Protein AF-A0A149V290-F1 (afdb_monomer_lite)

Radius of gyration: 15.07 Å; chains: 1; bounding box: 32×13×45 Å

Secondary structure (DSSP, 8-state):
--HHHHHHHHHHHHHHHHHHHHHHHHHHHHHHH-HHHHHHHHHHHHHHHHHHHHHHHHHHHHTT-

Foldseek 3Di:
DPVVQLVVLVVQLVVLVVLLVVLVVCLVVCCVVPVVVSVVSNVVSVVSNVVSVVSNVVVVVVVVD

Organism: NCBI:txid178901

Structure (mmCIF, N/CA/C/O backbone):
data_AF-A0A149V290-F1
#
_entry.id   AF-A0A149V290-F1
#
loop_
_atom_site.group_PDB
_atom_site.id
_atom_site.type_symbol
_atom_site.label_atom_id
_atom_site.label_alt_id
_atom_site.label_comp_id
_atom_site.label_asym_id
_atom_site.label_entity_id
_atom_site.label_seq_id
_atom_site.pdbx_PDB_ins_code
_atom_site.Cartn_x
_atom_site.Cartn_y
_atom_site.Cartn_z
_atom_site.occupancy
_atom_site.B_iso_or_equiv
_atom_site.auth_seq_id
_atom_site.auth_comp_id
_atom_site.auth_asym_id
_atom_site.auth_atom_id
_atom_site.pdbx_PDB_model_num
ATOM 1 N N . MET A 1 1 ? 17.825 -4.116 -21.343 1.00 56.66 1 MET A N 1
ATOM 2 C CA . MET A 1 1 ? 17.774 -4.687 -19.986 1.00 56.66 1 MET A CA 1
ATOM 3 C C . MET A 1 1 ? 18.415 -3.752 -18.965 1.00 56.66 1 MET A C 1
ATOM 5 O O . MET A 1 1 ? 19.592 -3.894 -18.642 1.00 56.66 1 MET A O 1
ATOM 9 N N . ASN A 1 2 ? 17.651 -2.799 -18.432 1.00 69.31 2 ASN A N 1
ATOM 10 C CA . ASN A 1 2 ? 18.088 -2.061 -17.245 1.00 69.31 2 ASN A CA 1
ATOM 11 C C . ASN A 1 2 ? 17.650 -2.851 -16.001 1.00 69.31 2 ASN A C 1
A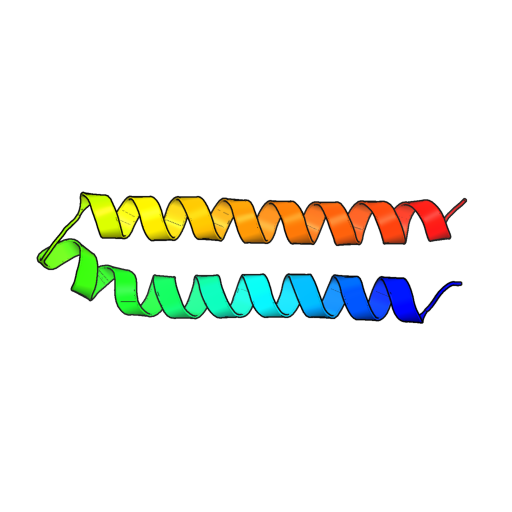TOM 13 O O . ASN A 1 2 ? 16.672 -2.497 -15.349 1.00 69.31 2 ASN A O 1
ATOM 17 N N . LYS A 1 3 ? 18.318 -3.992 -15.752 1.00 74.56 3 LYS A N 1
ATOM 18 C CA . LYS A 1 3 ? 17.982 -4.971 -14.691 1.00 74.56 3 LYS A CA 1
ATOM 19 C C . LYS A 1 3 ? 17.700 -4.298 -13.345 1.00 74.56 3 LYS A C 1
ATOM 21 O O . LYS A 1 3 ? 16.730 -4.647 -12.681 1.00 74.56 3 LYS A O 1
ATOM 26 N N . ASN A 1 4 ? 18.479 -3.266 -13.031 1.00 88.06 4 ASN A N 1
ATOM 27 C CA . ASN A 1 4 ? 18.365 -2.490 -11.803 1.00 88.06 4 ASN A CA 1
ATOM 28 C C . ASN A 1 4 ? 16.980 -1.831 -11.642 1.00 88.06 4 ASN A C 1
ATOM 30 O O . ASN A 1 4 ? 16.419 -1.869 -10.554 1.00 88.06 4 ASN A O 1
ATOM 34 N N . LEU A 1 5 ? 16.370 -1.301 -12.713 1.00 91.56 5 LEU A N 1
ATOM 35 C CA . LEU A 1 5 ? 15.046 -0.659 -12.632 1.00 91.56 5 LEU A CA 1
ATOM 36 C C . LEU A 1 5 ? 13.919 -1.661 -12.350 1.00 91.56 5 LEU A C 1
ATOM 38 O O . LEU A 1 5 ? 12.975 -1.349 -11.625 1.00 91.56 5 LEU A O 1
ATOM 42 N N . ILE A 1 6 ? 14.008 -2.866 -12.918 1.00 93.12 6 ILE A N 1
ATOM 43 C CA . ILE A 1 6 ? 13.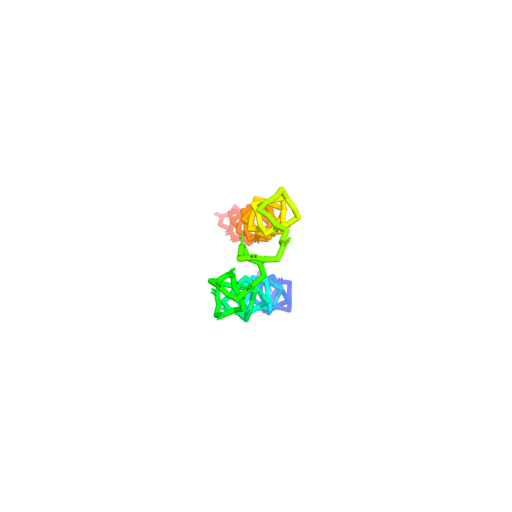016 -3.922 -12.680 1.00 93.12 6 ILE A CA 1
ATOM 44 C C . ILE A 1 6 ? 13.143 -4.436 -11.241 1.00 93.12 6 ILE A C 1
ATOM 46 O O . ILE A 1 6 ? 12.134 -4.581 -10.555 1.00 93.12 6 ILE A O 1
ATOM 50 N N . GLU A 1 7 ? 14.366 -4.662 -10.757 1.00 95.25 7 GLU A N 1
ATOM 51 C CA . GLU A 1 7 ? 14.629 -5.084 -9.374 1.00 95.25 7 GLU A CA 1
ATOM 52 C C . GLU A 1 7 ? 14.147 -4.044 -8.348 1.00 95.25 7 GLU A C 1
ATOM 54 O O . GLU A 1 7 ? 13.522 -4.397 -7.341 1.00 95.25 7 GLU A O 1
ATOM 59 N N . GLU A 1 8 ? 14.350 -2.755 -8.627 1.00 95.94 8 GLU A N 1
ATOM 60 C CA . GLU A 1 8 ? 13.817 -1.660 -7.813 1.00 95.94 8 GLU A CA 1
ATOM 61 C C . GLU A 1 8 ? 12.282 -1.641 -7.803 1.00 95.94 8 GLU A C 1
ATOM 63 O O . GLU A 1 8 ? 11.672 -1.499 -6.740 1.00 95.94 8 GLU A O 1
ATOM 68 N N . ALA A 1 9 ? 11.635 -1.814 -8.960 1.00 96.81 9 ALA A N 1
ATOM 69 C CA . ALA A 1 9 ? 10.175 -1.847 -9.054 1.00 96.81 9 ALA A CA 1
ATOM 70 C C . ALA A 1 9 ? 9.572 -3.063 -8.328 1.00 96.81 9 ALA A C 1
ATOM 72 O O . ALA A 1 9 ? 8.582 -2.923 -7.607 1.00 96.81 9 ALA A O 1
ATOM 73 N N . ILE A 1 10 ? 10.204 -4.237 -8.440 1.00 97.25 10 ILE A N 1
ATOM 74 C CA . ILE A 1 10 ? 9.828 -5.437 -7.677 1.00 97.25 10 ILE A CA 1
ATOM 75 C C . ILE A 1 10 ? 9.950 -5.168 -6.176 1.00 97.25 10 ILE A C 1
ATOM 77 O O . ILE A 1 10 ? 9.031 -5.479 -5.418 1.00 97.25 10 ILE A O 1
ATOM 81 N N . SER A 1 11 ? 11.051 -4.551 -5.741 1.00 97.94 11 SER A N 1
ATOM 82 C CA . SER A 1 11 ? 11.280 -4.230 -4.328 1.00 97.94 11 SER A CA 1
ATOM 83 C C . SER A 1 11 ? 10.227 -3.261 -3.781 1.00 97.94 11 SER A C 1
ATOM 85 O O . SER A 1 11 ? 9.717 -3.458 -2.675 1.00 97.94 11 SER A O 1
ATOM 87 N N . LYS A 1 12 ? 9.836 -2.248 -4.568 1.00 97.88 12 LYS A N 1
ATOM 88 C CA . LYS A 1 12 ? 8.750 -1.316 -4.217 1.00 97.88 12 LYS A CA 1
ATOM 89 C C . LYS A 1 12 ? 7.412 -2.034 -4.062 1.00 97.88 12 LYS A C 1
ATOM 91 O O . LYS A 1 12 ? 6.742 -1.843 -3.046 1.00 97.88 12 LYS A O 1
ATOM 96 N N . LEU A 1 13 ? 7.047 -2.894 -5.015 1.00 98.44 13 LEU A N 1
ATOM 97 C CA . LEU A 1 13 ? 5.813 -3.678 -4.942 1.00 98.44 13 LEU A CA 1
ATOM 98 C C . LEU A 1 13 ? 5.812 -4.622 -3.734 1.00 98.44 13 LEU A C 1
ATOM 100 O O . LEU A 1 13 ? 4.837 -4.660 -2.986 1.00 98.44 13 LEU A O 1
ATOM 104 N N . ALA A 1 14 ? 6.913 -5.337 -3.494 1.00 98.44 14 ALA A N 1
ATOM 105 C CA . ALA A 1 14 ? 7.047 -6.227 -2.343 1.00 98.44 14 ALA A CA 1
ATOM 106 C C . ALA A 1 14 ? 6.865 -5.471 -1.017 1.00 98.44 14 ALA A C 1
ATOM 108 O O . ALA A 1 14 ? 6.139 -5.926 -0.129 1.00 98.44 14 ALA A O 1
ATOM 109 N N . ASN A 1 15 ? 7.459 -4.280 -0.896 1.00 98.38 15 ASN A N 1
ATOM 110 C CA . ASN A 1 15 ? 7.283 -3.438 0.281 1.00 98.38 15 ASN A CA 1
ATOM 111 C C . ASN A 1 15 ? 5.830 -2.959 0.442 1.00 98.38 15 ASN A C 1
ATOM 113 O O . ASN A 1 15 ? 5.296 -3.015 1.549 1.00 98.38 15 ASN A O 1
ATOM 117 N N . ALA A 1 16 ? 5.163 -2.550 -0.643 1.00 98.44 16 ALA A N 1
ATOM 118 C CA . ALA A 1 16 ? 3.761 -2.137 -0.590 1.00 98.44 16 ALA A CA 1
ATOM 119 C C . ALA A 1 16 ? 2.833 -3.283 -0.147 1.00 98.44 16 ALA A C 1
ATOM 121 O O . ALA A 1 16 ? 1.967 -3.097 0.711 1.00 98.44 16 ALA A O 1
ATOM 122 N N . MET A 1 17 ? 3.068 -4.495 -0.661 1.00 98.38 17 MET A N 1
ATOM 123 C CA . MET A 1 17 ? 2.346 -5.707 -0.260 1.00 98.38 17 MET A CA 1
ATOM 124 C C . MET A 1 17 ? 2.555 -6.041 1.224 1.00 98.38 17 MET A C 1
ATOM 126 O O . MET A 1 17 ? 1.591 -6.389 1.915 1.00 98.38 17 MET A O 1
ATOM 130 N N . ARG A 1 18 ? 3.789 -5.902 1.733 1.00 98.38 18 ARG A N 1
ATOM 131 C CA . ARG A 1 18 ? 4.107 -6.106 3.155 1.00 98.38 18 ARG A CA 1
ATOM 132 C C . ARG A 1 18 ? 3.336 -5.126 4.039 1.00 98.38 18 ARG A C 1
ATOM 134 O O . ARG A 1 18 ? 2.646 -5.567 4.952 1.00 98.38 18 ARG A O 1
ATOM 141 N N . ILE A 1 19 ? 3.408 -3.826 3.747 1.00 98.06 19 ILE A N 1
ATOM 142 C CA . ILE A 1 19 ? 2.750 -2.787 4.559 1.00 98.06 19 ILE A CA 1
ATOM 143 C C . ILE A 1 19 ? 1.232 -3.000 4.585 1.00 98.06 19 ILE A C 1
ATOM 145 O O . ILE A 1 19 ? 0.624 -2.953 5.653 1.00 98.06 19 ILE A O 1
ATOM 149 N N . TYR A 1 20 ? 0.618 -3.299 3.436 1.00 98.19 20 TYR A N 1
ATOM 150 C CA . TYR A 1 20 ? -0.804 -3.639 3.395 1.00 98.19 20 TYR A CA 1
ATOM 151 C C . TYR A 1 20 ? -1.141 -4.842 4.281 1.00 98.19 20 TYR A C 1
ATOM 153 O O . TYR A 1 20 ? -2.125 -4.809 5.013 1.00 98.19 20 TYR A O 1
ATOM 161 N N . SER A 1 21 ? -0.332 -5.903 4.232 1.00 97.88 21 SER A N 1
ATOM 162 C CA . SER A 1 21 ? -0.574 -7.115 5.026 1.00 97.88 21 SER A CA 1
ATOM 163 C C . SER A 1 21 ? -0.464 -6.834 6.527 1.00 97.88 21 SER A C 1
ATOM 165 O O . SER A 1 21 ? -1.302 -7.283 7.306 1.00 97.88 21 SER A O 1
ATOM 167 N N . GLU A 1 22 ? 0.517 -6.026 6.932 1.00 97.62 22 GLU A N 1
ATOM 168 C CA . GLU A 1 22 ? 0.676 -5.581 8.320 1.00 97.62 22 GLU A CA 1
ATOM 169 C C . GLU A 1 22 ? -0.513 -4.741 8.802 1.00 97.62 22 GLU A C 1
ATOM 171 O O . GLU A 1 22 ? -0.966 -4.907 9.936 1.00 97.62 22 GLU A O 1
ATOM 176 N N . ALA A 1 23 ? -1.045 -3.858 7.955 1.00 97.00 23 ALA A N 1
ATOM 177 C CA . ALA A 1 23 ? -2.248 -3.093 8.271 1.00 97.00 23 ALA A CA 1
ATOM 178 C C . ALA A 1 23 ? -3.495 -3.982 8.329 1.00 97.00 23 ALA A C 1
ATOM 180 O O . ALA A 1 23 ? -4.299 -3.851 9.250 1.00 97.00 23 ALA A O 1
ATOM 181 N N . HIS A 1 24 ? -3.621 -4.944 7.413 1.00 96.94 24 HIS A N 1
ATOM 182 C CA . HIS A 1 24 ? -4.712 -5.913 7.409 1.00 96.94 24 HIS A CA 1
ATOM 183 C C . HIS A 1 24 ? -4.738 -6.754 8.693 1.00 96.94 24 HIS A C 1
ATOM 185 O O . HIS A 1 24 ? -5.800 -6.952 9.277 1.00 96.94 24 HIS A O 1
ATOM 191 N N . TRP A 1 25 ? -3.577 -7.172 9.209 1.00 97.56 25 TRP A N 1
ATOM 192 C CA . TRP A 1 25 ? -3.494 -7.850 10.509 1.00 97.56 25 TRP A CA 1
ATOM 193 C C . TRP A 1 25 ? -3.956 -6.981 11.684 1.00 97.56 25 TRP A C 1
ATOM 195 O O . TRP A 1 25 ? -4.516 -7.503 12.647 1.00 97.56 25 TRP A O 1
ATOM 205 N N . LYS A 1 26 ? -3.757 -5.662 11.616 1.00 96.44 26 LYS A N 1
ATOM 206 C CA . LYS A 1 26 ? -4.192 -4.715 12.657 1.00 96.44 26 LYS A CA 1
ATOM 207 C C . LYS A 1 26 ? -5.652 -4.274 12.501 1.00 96.44 26 LYS A C 1
ATOM 209 O O . LYS A 1 26 ? -6.239 -3.794 13.472 1.00 96.44 26 LYS A O 1
ATOM 214 N N . TYR A 1 27 ? -6.244 -4.467 11.321 1.00 97.88 27 TYR A N 1
ATOM 215 C CA . TYR A 1 27 ? -7.563 -3.953 10.950 1.00 97.88 27 TYR A CA 1
ATOM 216 C C . TYR A 1 27 ? -8.649 -4.299 11.968 1.00 97.88 27 TYR A C 1
ATOM 218 O O . TYR A 1 27 ? -9.323 -3.410 12.471 1.00 97.88 27 TYR A O 1
ATOM 226 N N . ALA A 1 28 ? -8.791 -5.578 12.329 1.00 97.69 28 ALA A N 1
ATOM 227 C CA . ALA A 1 28 ? -9.875 -6.022 13.207 1.00 97.69 28 ALA A CA 1
ATOM 228 C C . ALA A 1 28 ? -9.817 -5.397 14.612 1.00 97.69 28 ALA A C 1
ATOM 230 O O . ALA A 1 28 ? -10.846 -5.279 15.275 1.00 97.69 28 ALA A O 1
ATOM 231 N N . HIS A 1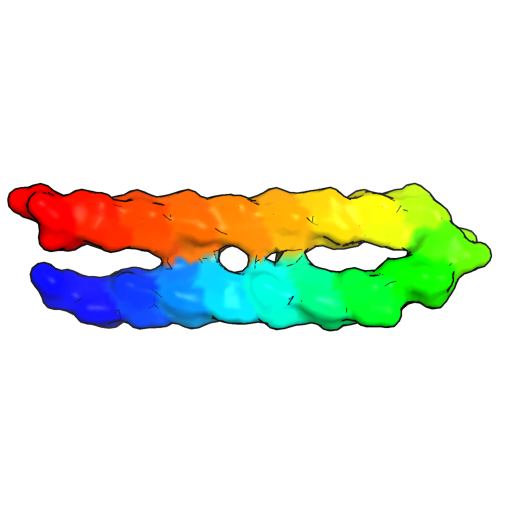 29 ? -8.624 -5.029 15.084 1.00 97.88 29 HIS A N 1
ATOM 232 C CA . HIS A 1 29 ? -8.468 -4.314 16.346 1.00 97.88 29 HIS A CA 1
ATOM 233 C C . HIS A 1 29 ? -8.824 -2.836 16.182 1.00 97.88 29 HIS A C 1
ATOM 235 O O . HIS A 1 29 ? -9.645 -2.330 16.944 1.00 97.88 29 HIS A O 1
ATOM 241 N N . LEU A 1 30 ? -8.260 -2.176 15.165 1.00 97.88 30 LEU A N 1
ATOM 242 C CA . LEU A 1 30 ? -8.503 -0.760 14.905 1.00 97.88 30 LEU A CA 1
ATOM 243 C C . LEU A 1 30 ? -9.982 -0.489 14.616 1.00 97.88 30 LEU A C 1
ATOM 245 O O . LEU A 1 30 ? -10.546 0.417 15.203 1.00 97.88 30 LEU A O 1
ATOM 249 N N . PHE A 1 31 ? -10.642 -1.351 13.844 1.00 98.25 31 PHE A N 1
ATOM 250 C CA . PHE A 1 31 ? -12.058 -1.225 13.498 1.00 98.25 31 PHE A CA 1
ATOM 251 C C . PHE A 1 31 ? -12.993 -1.222 14.718 1.00 98.25 31 PHE A C 1
ATOM 253 O O . PHE A 1 31 ? -14.060 -0.625 14.678 1.00 98.25 31 PHE A O 1
ATOM 260 N N . LYS A 1 32 ? -12.615 -1.875 15.827 1.00 98.44 32 LYS A N 1
ATOM 261 C CA . LYS A 1 32 ? -13.414 -1.854 17.068 1.00 98.44 32 LYS A CA 1
ATOM 262 C C . LYS A 1 32 ? -13.326 -0.522 17.814 1.00 98.44 32 LYS A C 1
ATOM 264 O O . LYS A 1 32 ? -14.175 -0.261 18.660 1.00 98.44 32 LYS A O 1
ATOM 269 N N . ILE A 1 33 ? -12.276 0.253 17.557 1.00 98.12 33 ILE A N 1
ATOM 270 C CA . ILE A 1 33 ? -11.984 1.530 18.216 1.00 98.12 33 ILE A CA 1
ATOM 271 C C . ILE A 1 33 ? -12.423 2.679 17.305 1.00 98.12 33 ILE A C 1
ATOM 273 O O . ILE A 1 33 ? -13.136 3.573 17.747 1.00 98.12 33 ILE A O 1
ATOM 277 N N . ASP A 1 34 ? -12.015 2.612 16.040 1.00 98.25 34 ASP A N 1
ATOM 278 C CA . ASP A 1 34 ? -12.242 3.605 14.999 1.00 98.25 34 ASP A CA 1
ATOM 279 C C . ASP A 1 34 ? -12.451 2.902 13.637 1.00 98.25 34 ASP A C 1
ATOM 281 O O . ASP A 1 34 ? -11.487 2.523 12.958 1.00 98.25 34 ASP A O 1
ATOM 285 N N . PRO A 1 35 ? -13.715 2.663 13.243 1.00 98.00 35 PRO A N 1
ATOM 286 C CA . PRO A 1 35 ? -14.047 2.040 11.965 1.00 98.00 35 PRO A CA 1
ATOM 287 C C . PRO A 1 35 ? -13.604 2.850 10.744 1.00 98.00 35 PRO A C 1
ATOM 289 O O . PRO A 1 35 ? -13.181 2.259 9.750 1.00 98.00 35 PRO A O 1
ATOM 292 N N . GLU A 1 36 ? -13.716 4.178 10.800 1.00 98.31 36 GLU A N 1
ATOM 293 C CA . GLU A 1 36 ? -13.442 5.053 9.658 1.00 98.31 36 GLU A CA 1
ATOM 294 C C . GLU A 1 36 ? -11.947 5.048 9.342 1.00 98.31 36 GLU A C 1
ATOM 296 O O . GLU A 1 36 ? -11.550 4.777 8.208 1.00 98.31 36 GLU A O 1
ATOM 301 N N . GLU A 1 37 ? -11.106 5.223 10.362 1.00 97.56 37 GLU A N 1
ATOM 302 C CA . GLU A 1 37 ? -9.654 5.158 10.207 1.00 97.56 37 GLU A CA 1
ATOM 303 C C . GLU A 1 37 ? -9.187 3.755 9.785 1.00 97.56 37 GLU A C 1
ATOM 305 O O . GLU A 1 37 ? -8.270 3.610 8.973 1.00 97.56 37 GLU A O 1
ATOM 310 N N . ALA A 1 38 ? -9.827 2.691 10.284 1.00 98.12 38 ALA A N 1
ATOM 311 C CA . ALA A 1 38 ? -9.507 1.326 9.869 1.00 98.12 38 ALA A CA 1
ATOM 312 C C . ALA A 1 38 ? -9.768 1.090 8.374 1.00 98.12 38 ALA A C 1
ATOM 314 O O . ALA A 1 38 ? -8.922 0.499 7.698 1.00 98.12 38 ALA A O 1
ATOM 315 N N . ILE A 1 39 ? -10.910 1.553 7.858 1.00 97.94 39 ILE A N 1
ATOM 316 C CA . ILE A 1 39 ? -11.268 1.439 6.437 1.00 97.94 39 ILE A CA 1
ATOM 317 C C . ILE A 1 39 ? -10.341 2.313 5.590 1.00 97.94 39 ILE A C 1
ATOM 319 O O . ILE A 1 39 ? -9.698 1.802 4.673 1.00 97.94 39 ILE A O 1
ATOM 323 N N . ASN A 1 40 ? -10.182 3.587 5.958 1.00 98.31 40 ASN A N 1
ATOM 324 C CA . ASN A 1 40 ? -9.332 4.535 5.236 1.00 98.31 40 ASN A CA 1
ATOM 325 C C . ASN A 1 40 ? -7.888 4.029 5.104 1.00 98.31 40 ASN A C 1
ATOM 327 O O . ASN A 1 40 ? -7.256 4.196 4.058 1.00 98.31 40 ASN A O 1
ATOM 331 N N . ASN A 1 41 ? -7.357 3.373 6.139 1.00 97.62 41 ASN A N 1
ATOM 332 C CA . ASN A 1 41 ? -6.026 2.775 6.089 1.00 97.62 41 ASN A CA 1
ATOM 333 C C . ASN A 1 41 ? -5.928 1.619 5.088 1.00 97.62 41 ASN A C 1
ATOM 335 O O . ASN A 1 41 ? -4.942 1.531 4.355 1.00 97.62 41 ASN A O 1
ATOM 339 N N . ILE A 1 42 ? -6.928 0.737 5.033 1.00 97.94 42 ILE A N 1
ATOM 340 C CA . ILE A 1 42 ? -6.946 -0.370 4.069 1.00 97.94 42 ILE A CA 1
ATOM 341 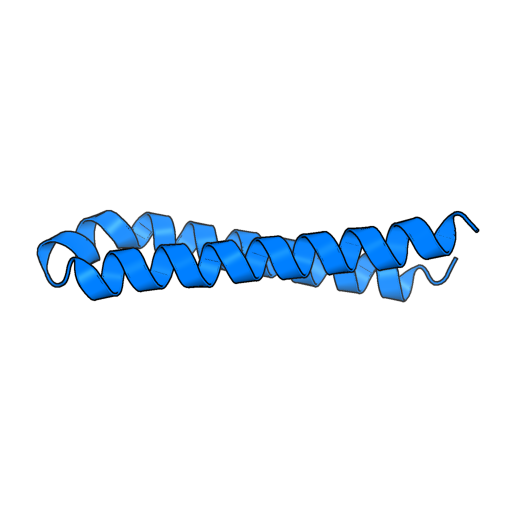C C . ILE A 1 42 ? -7.070 0.156 2.641 1.00 97.94 42 ILE A C 1
ATOM 343 O O . ILE A 1 42 ? -6.303 -0.290 1.786 1.00 97.94 42 ILE A O 1
ATOM 347 N N . ASP A 1 43 ? -7.945 1.132 2.405 1.00 98.19 43 ASP A N 1
ATOM 348 C CA . ASP A 1 43 ? -8.154 1.726 1.082 1.00 98.19 43 ASP A CA 1
ATOM 349 C C . ASP A 1 43 ? -6.882 2.412 0.572 1.00 98.19 43 ASP A C 1
ATOM 351 O O . ASP A 1 43 ? -6.384 2.091 -0.509 1.00 98.19 43 ASP A O 1
ATOM 355 N N . ARG A 1 44 ? -6.254 3.271 1.386 1.00 98.00 44 ARG A N 1
ATOM 356 C CA . ARG A 1 44 ? -5.000 3.950 1.006 1.00 98.00 44 ARG A CA 1
ATOM 357 C C . ARG A 1 44 ? -3.868 2.971 0.704 1.00 98.00 44 ARG A C 1
ATOM 359 O O . ARG A 1 44 ? -3.089 3.179 -0.225 1.00 98.00 44 ARG A O 1
ATOM 366 N N . LEU A 1 45 ? -3.753 1.899 1.486 1.00 98.25 45 LEU A N 1
ATOM 367 C CA . LEU A 1 45 ? -2.723 0.884 1.268 1.00 98.25 45 LEU A CA 1
ATOM 368 C C . LEU A 1 45 ? -3.050 -0.038 0.092 1.00 98.25 45 LEU A C 1
ATOM 370 O O . LEU A 1 45 ? -2.138 -0.626 -0.493 1.00 98.25 45 LEU A O 1
ATOM 374 N N . PHE A 1 46 ? -4.325 -0.177 -0.266 1.00 97.56 46 PHE A N 1
ATOM 375 C CA . PHE A 1 46 ? -4.729 -0.841 -1.494 1.00 97.56 46 PHE A CA 1
ATOM 376 C C . PHE A 1 46 ? -4.269 -0.048 -2.718 1.00 97.56 46 PHE A C 1
ATOM 378 O O . PHE A 1 46 ? -3.568 -0.613 -3.559 1.00 97.56 46 PHE A O 1
ATOM 385 N N . GLU A 1 47 ? -4.541 1.258 -2.746 1.00 98.31 47 GLU A N 1
ATOM 386 C CA . GLU A 1 47 ? -4.075 2.163 -3.804 1.00 98.31 47 GLU A CA 1
ATOM 387 C C . GLU A 1 47 ? -2.549 2.145 -3.948 1.00 98.31 47 GLU A C 1
ATOM 389 O O . GLU A 1 47 ? -2.023 1.983 -5.047 1.00 98.31 47 GLU A O 1
ATOM 394 N N . MET A 1 48 ? -1.815 2.175 -2.832 1.00 98.19 48 MET A N 1
ATOM 395 C CA . MET A 1 48 ? -0.349 2.112 -2.854 1.00 98.19 48 MET A CA 1
ATOM 396 C C . MET A 1 48 ? 0.190 0.821 -3.502 1.00 98.19 48 MET A C 1
ATOM 398 O O . MET A 1 48 ? 1.204 0.847 -4.203 1.00 98.19 48 MET A O 1
ATOM 402 N N . LYS A 1 49 ? -0.472 -0.328 -3.294 1.00 97.56 49 LYS A N 1
ATOM 403 C CA . LYS A 1 49 ? -0.100 -1.576 -3.987 1.00 97.56 49 LYS A CA 1
ATOM 404 C C . LYS A 1 49 ? -0.396 -1.500 -5.481 1.00 97.56 49 LYS A C 1
ATOM 406 O O . LYS A 1 49 ? 0.419 -1.981 -6.266 1.00 97.56 49 LYS A O 1
ATOM 411 N N . LEU A 1 50 ? -1.543 -0.934 -5.868 1.00 98.25 50 LEU A N 1
ATOM 412 C CA . LEU A 1 50 ? -1.919 -0.783 -7.275 1.00 98.25 50 LEU A CA 1
ATOM 413 C C . LEU A 1 50 ? -0.939 0.128 -8.015 1.00 98.25 50 LEU A C 1
ATOM 415 O O . LEU A 1 50 ? -0.472 -0.228 -9.093 1.00 98.25 50 LEU A O 1
ATOM 419 N N . GLU A 1 51 ? -0.556 1.251 -7.414 1.00 98.19 51 GLU A N 1
ATOM 420 C CA . GLU A 1 51 ? 0.438 2.168 -7.975 1.00 98.19 51 GLU A CA 1
ATOM 421 C C . GLU A 1 51 ? 1.802 1.486 -8.174 1.00 98.19 51 GLU A C 1
ATOM 423 O O . GLU A 1 51 ? 2.415 1.586 -9.244 1.00 98.19 51 GLU A O 1
ATOM 428 N N . ALA A 1 52 ? 2.266 0.722 -7.180 1.00 98.12 52 ALA A N 1
ATOM 429 C CA . ALA A 1 52 ? 3.511 -0.033 -7.294 1.00 98.12 52 ALA A CA 1
ATOM 430 C C . ALA A 1 52 ? 3.428 -1.136 -8.367 1.00 98.12 52 ALA A C 1
ATOM 432 O O . ALA A 1 52 ? 4.406 -1.388 -9.076 1.00 98.12 52 ALA A O 1
ATOM 433 N N . PHE A 1 53 ? 2.263 -1.772 -8.518 1.00 97.69 53 PHE A N 1
ATOM 434 C CA . PHE A 1 53 ? 2.025 -2.764 -9.563 1.00 97.69 53 PHE A CA 1
ATOM 435 C C . PHE A 1 53 ? 2.046 -2.135 -10.960 1.00 97.69 53 PHE A C 1
ATOM 437 O O . PHE A 1 53 ? 2.722 -2.658 -11.845 1.00 97.69 53 PHE A O 1
ATOM 444 N N . HIS A 1 54 ? 1.380 -0.992 -11.152 1.00 96.75 54 HIS A N 1
ATOM 445 C CA . HIS A 1 54 ? 1.427 -0.248 -12.413 1.00 96.75 54 HIS A CA 1
ATOM 446 C C . HIS A 1 54 ? 2.853 0.186 -12.756 1.00 96.75 54 HIS A C 1
ATOM 448 O O . HIS A 1 54 ? 3.301 -0.031 -13.877 1.00 96.75 54 HIS A O 1
ATOM 454 N N . THR A 1 55 ? 3.614 0.670 -11.769 1.00 96.12 55 THR A N 1
ATOM 455 C CA . THR A 1 55 ? 5.034 1.010 -11.955 1.00 96.12 55 THR A CA 1
ATOM 456 C C . THR A 1 55 ? 5.836 -0.190 -12.465 1.00 96.12 55 THR A C 1
ATOM 458 O O . THR A 1 55 ? 6.596 -0.063 -13.425 1.00 96.12 55 THR A O 1
ATOM 461 N N . LEU A 1 56 ? 5.664 -1.370 -11.854 1.00 96.19 56 LEU A N 1
ATOM 462 C CA . LEU A 1 56 ? 6.328 -2.596 -12.305 1.00 96.19 56 LEU A CA 1
ATOM 463 C C . LEU A 1 56 ? 5.901 -2.982 -13.728 1.00 96.19 56 LEU A C 1
ATOM 465 O O . LEU A 1 56 ? 6.738 -3.372 -14.546 1.00 96.19 56 LEU A O 1
ATOM 469 N N . TYR A 1 57 ? 4.609 -2.864 -14.033 1.00 94.50 57 TYR A N 1
ATOM 470 C CA . TYR A 1 57 ? 4.094 -3.139 -15.366 1.00 94.50 57 TYR A CA 1
ATOM 471 C C . TYR A 1 57 ? 4.739 -2.222 -16.411 1.00 94.50 57 TYR A C 1
ATOM 473 O O . TYR A 1 57 ? 5.280 -2.735 -17.391 1.00 94.50 57 TYR A O 1
ATOM 481 N N . ASP A 1 58 ? 4.7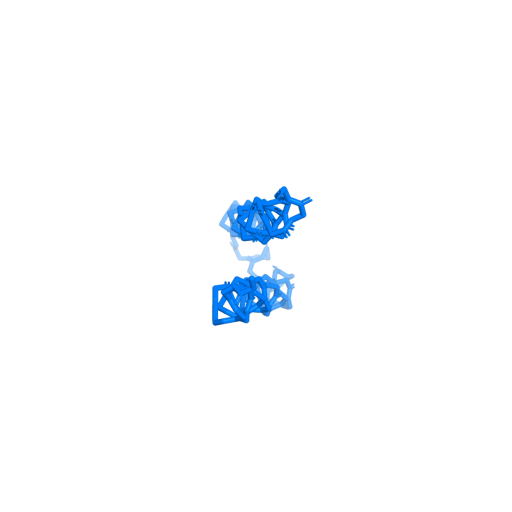74 -0.912 -16.176 1.00 93.94 58 ASP A N 1
ATOM 482 C CA . ASP A 1 58 ? 5.302 0.083 -17.114 1.00 93.94 58 ASP A CA 1
ATOM 483 C C . ASP A 1 58 ? 6.787 -0.132 -17.422 1.00 93.94 58 ASP A C 1
ATOM 485 O O . ASP A 1 58 ? 7.192 -0.138 -18.592 1.00 93.94 58 ASP A O 1
ATOM 489 N N . VAL A 1 59 ? 7.607 -0.386 -16.395 1.00 92.75 59 VAL A N 1
ATOM 490 C CA . VAL A 1 59 ? 9.037 -0.669 -16.605 1.00 92.75 59 VAL A CA 1
ATOM 491 C C . VAL A 1 59 ? 9.251 -2.014 -17.304 1.00 92.75 59 VAL A C 1
ATOM 493 O O . VAL A 1 59 ? 10.121 -2.121 -18.166 1.00 92.75 59 VAL A O 1
ATOM 496 N N . SER A 1 60 ? 8.429 -3.028 -1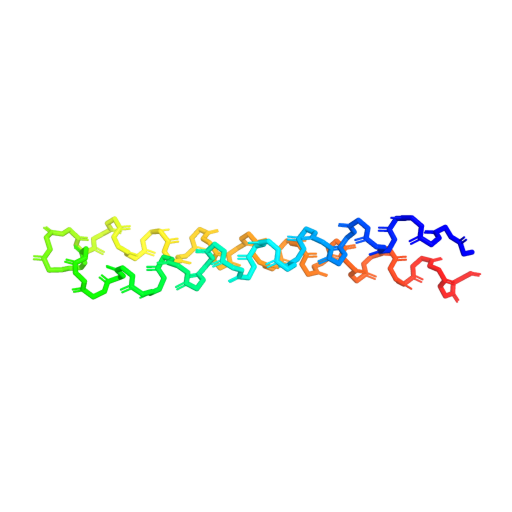7.005 1.00 89.62 60 SER A N 1
ATOM 497 C CA . SER A 1 60 ? 8.522 -4.345 -17.650 1.00 89.62 60 SER A CA 1
ATOM 498 C C . SER A 1 60 ? 8.035 -4.336 -19.103 1.00 89.62 60 SER A C 1
ATOM 500 O O . SER A 1 60 ? 8.554 -5.071 -19.940 1.00 89.62 60 SER A O 1
ATOM 502 N N . ALA A 1 61 ? 7.035 -3.512 -19.423 1.00 86.69 61 ALA A N 1
ATOM 503 C CA . ALA A 1 61 ? 6.519 -3.342 -20.774 1.00 86.69 61 ALA A CA 1
ATOM 504 C C . ALA A 1 61 ? 7.497 -2.545 -21.642 1.00 86.69 61 ALA A C 1
ATOM 506 O O . ALA A 1 61 ? 7.647 -2.851 -22.824 1.00 86.69 61 ALA A O 1
ATOM 507 N N . SER A 1 62 ? 8.189 -1.571 -21.047 1.00 76.12 62 SER A N 1
ATOM 508 C CA . SER A 1 62 ? 9.236 -0.793 -21.713 1.00 76.12 62 SER A CA 1
ATOM 509 C C . SER A 1 62 ? 10.471 -1.631 -22.063 1.00 76.12 62 SER A C 1
ATOM 511 O O . SER A 1 62 ? 11.105 -1.350 -23.069 1.00 76.12 62 SER A O 1
ATOM 513 N N . ASP A 1 63 ? 10.787 -2.683 -21.297 1.00 69.56 63 ASP A N 1
ATOM 514 C CA . ASP A 1 63 ? 11.884 -3.621 -21.616 1.00 69.56 63 ASP A CA 1
ATOM 515 C C . ASP A 1 63 ? 11.533 -4.601 -22.759 1.00 69.56 63 ASP A C 1
ATOM 517 O O . ASP A 1 63 ? 12.424 -5.243 -23.310 1.00 69.56 63 ASP A O 1
ATOM 521 N N . ARG A 1 64 ? 10.247 -4.722 -23.140 1.00 62.75 64 ARG A N 1
ATOM 522 C CA . ARG A 1 64 ? 9.788 -5.565 -24.266 1.00 62.75 64 ARG A CA 1
ATOM 523 C C . ARG A 1 64 ? 9.782 -4.852 -25.628 1.00 62.75 64 ARG A C 1
ATOM 525 O O . ARG A 1 64 ? 9.469 -5.508 -26.622 1.00 62.75 64 ARG A O 1
ATOM 532 N N . LYS A 1 65 ? 10.052 -3.545 -25.675 1.00 55.28 65 LYS A N 1
ATOM 533 C CA . LYS A 1 65 ? 10.171 -2.755 -26.913 1.00 55.28 65 LYS A CA 1
ATOM 534 C C . LYS A 1 65 ? 11.635 -2.564 -27.284 1.00 55.28 65 LYS A C 1
ATOM 536 O O . LYS A 1 65 ? 11.908 -2.579 -28.501 1.00 55.28 65 LYS A O 1
#

pLDDT: mean 93.56, std 10.08, range [55.28, 98.44]

Sequence (65 aa):
MNKNLIEEAISKLANAMRIYSEAHWKYAHLFKIDPEEAINNIDRLFEMKLEAFHTLYDVSASDRK